Protein 6V5G (pdb70)

Solvent-accessible surface area: 5940 Å² total; per-residue (Å²): 182,111,98,60,100,40,143,138,76,11,40,107,110,31,122,75,69,60,105,104,98,108,68,68,2,126,120,112,35,116,135,74,148,181,109,83,56,103,43,111,138,75,13,43,105,111,40,135,72,67,40,102,103,99,115,68,66,2,124,118,111,37,115,135,77,149

Secondary structure (DSSP, 8-state):
-HHHHHHHHHHHHHHHHHHHHHHHHHHHTGGG-/-HHHHHHHHHHHHHHHHHHHHHHHHHHHTGGG-

Structure (mmCIF, N/CA/C/O backbone):
data_6V5G
#
_entry.id   6V5G
#
_cell.length_a   38.178
_cell.length_b   38.178
_cell.length_c   102.772
_cell.angle_alpha   90.000
_cell.angle_beta   90.000
_cell.angle_gamma   120.000
#
_symmetry.space_group_name_H-M   'H 3'
#
loop_
_entity.id
_entity.type
_entity.pdbx_description
1 polymer 'Coiled-coil Trimer with Ala:Leu:Lys Triad'
2 non-polymer 'PENTAETHYLENE GLYCOL'
3 water water
#
loop_
_atom_site.group_PDB
_atom_site.id
_atom_site.type_symbol
_atom_site.label_atom_id
_atom_site.label_alt_id
_atom_site.label_comp_id
_atom_site.label_asym_id
_atom_site.label_entity_id
_atom_site.label_seq_id
_atom_site.pdbx_PDB_ins_code
_atom_site.Cartn_x
_atom_site.Cartn_y
_atom_site.Cartn_z
_atom_site.occupancy
_atom_site.B_iso_or_equiv
_atom_site.auth_seq_id
_atom_site.auth_comp_id
_atom_site.auth_asym_id
_atom_site.auth_atom_id
_atom_site.pdbx_PDB_model_num
ATOM 4 N N . GLU A 1 2 ? 12.912 -14.962 -31.072 1.00 18.71 1 GLU A N 1
ATOM 5 C CA . GLU A 1 2 ? 13.960 -15.152 -30.074 1.00 20.84 1 GLU A CA 1
ATOM 6 C C . GLU A 1 2 ? 14.286 -13.898 -29.278 1.00 20.15 1 GLU A C 1
ATOM 7 O O . GLU A 1 2 ? 14.344 -13.933 -28.051 1.00 15.41 1 GLU A O 1
ATOM 13 N N . VAL A 1 3 ? 14.553 -12.796 -29.982 1.00 19.85 2 VAL A N 1
ATOM 14 C CA . VAL A 1 3 ? 14.954 -11.575 -29.289 1.00 19.30 2 VAL A CA 1
ATOM 15 C C . VAL A 1 3 ? 13.808 -11.059 -28.439 1.00 16.52 2 VAL A C 1
ATOM 16 O O . VAL A 1 3 ? 13.995 -10.695 -27.271 1.00 18.71 2 VAL A O 1
ATOM 20 N N . GLU A 1 4 ? 12.595 -11.055 -29.001 1.00 16.88 3 GLU A N 1
ATOM 21 C CA . GLU A 1 4 ? 11.425 -10.588 -28.269 1.00 18.21 3 GLU A CA 1
ATOM 22 C C . GLU A 1 4 ? 11.175 -11.434 -27.027 1.00 19.89 3 GLU A C 1
ATOM 23 O O . GLU A 1 4 ? 10.758 -10.916 -25.983 1.00 18.09 3 GLU A O 1
ATOM 29 N N . ALA A 1 5 ? 11.404 -12.745 -27.126 1.00 14.81 4 ALA A N 1
ATOM 30 C CA . ALA A 1 5 ? 11.273 -13.591 -25.946 1.00 13.29 4 ALA A CA 1
ATOM 31 C C . ALA A 1 5 ? 12.376 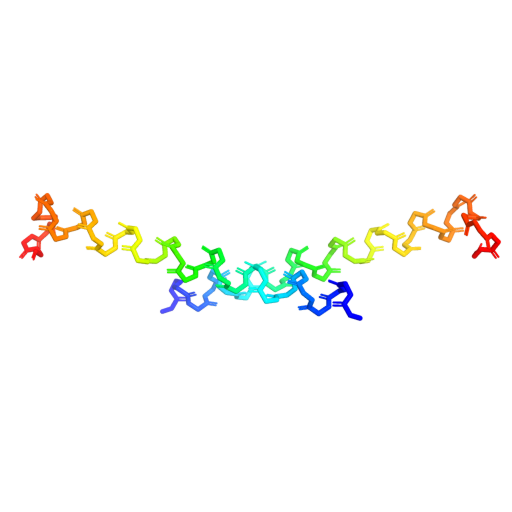-13.293 -24.938 1.00 12.14 4 ALA A C 1
ATOM 32 O O . ALA A 1 5 ? 12.141 -13.331 -23.727 1.00 11.83 4 ALA A O 1
ATOM 34 N N . LEU A 1 6 ? 13.590 -13.004 -25.415 1.00 11.13 5 LEU A N 1
ATOM 35 C CA . LEU A 1 6 ? 14.658 -12.642 -24.490 1.00 11.03 5 LEU A CA 1
ATOM 36 C C . LEU A 1 6 ? 14.376 -11.299 -23.827 1.00 11.06 5 LEU A C 1
ATOM 37 O O . LEU A 1 6 ? 14.697 -11.104 -22.651 1.00 9.09 5 LEU A O 1
ATOM 42 N N . GLU A 1 7 ? 13.798 -10.350 -24.570 1.00 12.21 6 GLU A N 1
ATOM 43 C CA . GLU A 1 7 ? 13.367 -9.106 -23.942 1.00 11.52 6 GLU A CA 1
ATOM 44 C C . GLU A 1 7 ? 12.439 -9.387 -22.777 1.00 10.92 6 GLU A C 1
ATOM 45 O O . GLU A 1 7 ? 12.553 -8.766 -21.715 1.00 9.77 6 GLU A O 1
ATOM 51 N N . LYS A 1 8 ? 11.502 -10.318 -22.961 1.00 9.18 7 LYS A N 1
ATOM 52 C CA . LYS A 1 8 ? 10.557 -10.611 -21.893 1.00 10.43 7 LYS A CA 1
ATOM 53 C C . LYS A 1 8 ? 11.265 -11.266 -20.713 1.00 9.39 7 LYS A C 1
ATOM 54 O O . LYS A 1 8 ? 11.007 -10.916 -19.558 1.00 10.17 7 LYS A O 1
ATOM 60 N N . LYS A 1 9 ? 12.148 -12.228 -20.987 1.00 7.99 8 LYS A N 1
ATOM 61 C CA . LYS A 1 9 ? 12.911 -12.853 -19.911 1.00 8.10 8 LYS A CA 1
ATOM 62 C C . LYS A 1 9 ? 13.754 -11.823 -19.180 1.00 8.64 8 LYS A C 1
ATOM 63 O O . LYS A 1 9 ? 13.879 -11.872 -17.953 1.00 7.73 8 LYS A O 1
ATOM 69 N N . VAL A 1 10 ? 14.350 -10.887 -19.922 1.00 7.19 9 VAL A N 1
ATOM 70 C CA . VAL A 1 10 ? 15.189 -9.879 -19.283 1.00 8.59 9 VAL A CA 1
ATOM 71 C C . VAL A 1 10 ? 14.336 -8.950 -18.434 1.00 8.55 9 VAL A C 1
ATOM 72 O O . VAL A 1 10 ? 14.729 -8.558 -17.333 1.00 8.06 9 VAL A O 1
ATOM 76 N N . ALA A 1 11 ? 13.144 -8.607 -18.922 1.00 8.76 10 ALA A N 1
ATOM 77 C CA . ALA A 1 11 ? 12.245 -7.758 -18.144 1.00 9.76 10 ALA A CA 1
ATOM 78 C C . ALA A 1 11 ? 11.797 -8.468 -16.875 1.00 11.00 10 ALA A C 1
ATOM 79 O O . ALA A 1 11 ? 11.718 -7.857 -15.802 1.00 9.51 10 ALA A O 1
ATOM 81 N N . ALA A 1 12 ? 11.510 -9.766 -16.975 1.00 10.83 11 ALA A N 1
ATOM 82 C CA . ALA A 1 12 ? 11.154 -10.526 -15.782 1.00 7.97 11 ALA A CA 1
ATOM 83 C C . ALA A 1 12 ? 12.305 -10.530 -14.788 1.00 8.95 11 ALA A C 1
ATOM 84 O O . ALA A 1 12 ? 12.098 -10.372 -13.581 1.00 9.12 11 ALA A O 1
ATOM 86 N N . LEU A 1 13 ? 13.530 -10.699 -15.281 1.00 7.96 12 LEU A N 1
ATOM 87 C CA . LEU A 1 13 ? 14.688 -10.665 -14.395 1.00 7.70 12 LEU A CA 1
ATOM 88 C C . LEU A 1 13 ? 14.833 -9.300 -13.741 1.00 7.22 12 LEU A C 1
ATOM 89 O O . LEU A 1 13 ? 15.158 -9.206 -12.555 1.00 7.71 12 LEU A O 1
ATOM 94 N N . GLU A 1 14 ? 14.628 -8.227 -14.510 1.00 6.31 13 GLU A N 1
ATOM 95 C CA . GLU A 1 14 ? 14.723 -6.889 -13.932 1.00 7.67 13 GLU A CA 1
ATOM 96 C C . GLU A 1 14 ? 13.702 -6.696 -12.814 1.00 8.41 13 GLU A C 1
ATOM 97 O O . GLU A 1 14 ? 14.010 -6.094 -11.777 1.00 6.31 13 GLU A O 1
ATOM 103 N N . LEU A 1 15 ? 12.481 -7.198 -13.000 1.00 9.29 14 LEU A N 1
ATOM 104 C CA . LEU A 1 15 ? 11.492 -7.107 -11.926 1.00 9.20 14 LEU A CA 1
ATOM 105 C C . LEU A 1 15 ? 11.911 -7.932 -10.718 1.00 8.12 14 LEU A C 1
ATOM 106 O O . LEU A 1 15 ? 11.789 -7.479 -9.575 1.00 9.41 14 LEU A O 1
ATOM 111 N N . LYS A 1 16 ? 12.404 -9.146 -10.956 1.00 9.75 15 LYS A N 1
ATOM 112 C CA . LYS A 1 16 ? 12.813 -10.002 -9.848 1.00 7.64 15 LYS A CA 1
ATOM 113 C C . LYS A 1 16 ? 14.012 -9.412 -9.127 1.00 9.13 15 LYS A C 1
ATOM 114 O O . LYS A 1 16 ? 14.101 -9.484 -7.901 1.00 9.21 15 LYS A O 1
ATOM 120 N N . VAL A 1 17 ? 14.961 -8.852 -9.873 1.00 8.13 16 VAL A N 1
ATOM 121 C CA . VAL A 1 17 ? 16.130 -8.267 -9.225 1.00 7.34 16 VAL A CA 1
ATOM 122 C C . VAL A 1 17 ? 15.720 -7.039 -8.429 1.00 9.72 16 VAL A C 1
ATOM 123 O O . VAL A 1 17 ? 16.205 -6.808 -7.320 1.00 7.68 16 VAL A O 1
ATOM 127 N N . 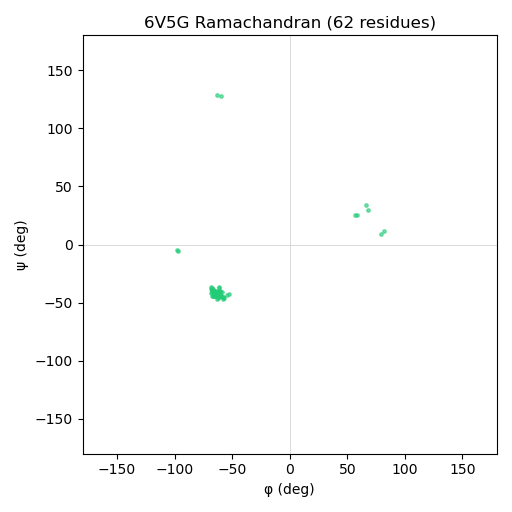GLN A 1 18 ? 14.820 -6.233 -8.988 1.00 6.76 17 GLN A N 1
ATOM 128 C CA . GLN A 1 18 ? 14.291 -5.082 -8.268 1.00 9.26 17 GLN A CA 1
ATOM 129 C C . GLN A 1 18 ? 13.649 -5.504 -6.953 1.00 8.92 17 GLN A C 1
ATOM 130 O O . GLN A 1 18 ? 13.858 -4.871 -5.909 1.00 8.97 17 GLN A O 1
ATOM 136 N N . LYS A 1 19 ? 12.831 -6.554 -6.994 1.00 7.56 18 LYS A N 1
ATOM 137 C CA . LYS A 1 19 ? 12.206 -7.030 -5.769 1.00 8.52 18 LYS A CA 1
ATOM 138 C C . LYS A 1 19 ? 13.253 -7.527 -4.782 1.00 8.70 18 LYS A C 1
ATOM 139 O O . LYS A 1 19 ? 13.169 -7.244 -3.583 1.00 9.00 18 LYS A O 1
ATOM 145 N N . LEU A 1 20 ? 14.256 -8.268 -5.271 1.00 6.22 19 LEU A N 1
ATOM 146 C CA . LEU A 1 20 ? 15.325 -8.721 -4.393 1.00 6.46 19 LEU A CA 1
ATOM 147 C C . LEU A 1 20 ? 16.069 -7.540 -3.782 1.00 7.68 19 LEU A C 1
ATOM 148 O O . LEU A 1 20 ? 16.415 -7.565 -2.600 1.00 8.61 19 LEU A O 1
ATOM 153 N N . GLU A 1 21 ? 16.345 -6.501 -4.576 1.00 8.57 20 GLU A N 1
ATOM 154 C CA . GLU A 1 21 ? 17.041 -5.345 -4.016 1.00 9.76 20 GLU A CA 1
ATOM 155 C C . GLU A 1 2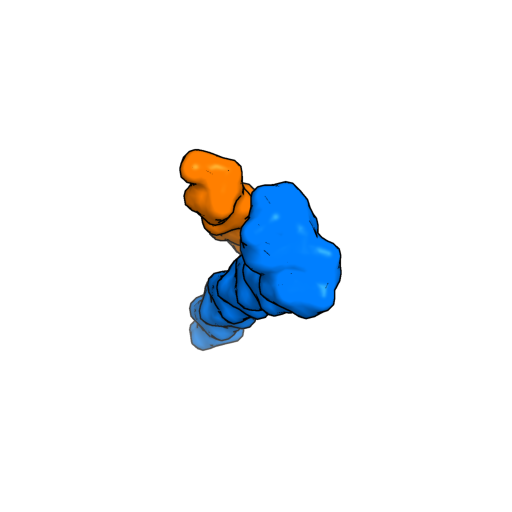1 ? 16.235 -4.718 -2.889 1.00 8.40 20 GLU A C 1
ATOM 156 O O . GLU A 1 21 ? 16.792 -4.348 -1.850 1.00 8.37 20 GLU A O 1
ATOM 162 N N . LYS A 1 22 ? 14.922 -4.573 -3.086 1.00 7.73 21 LYS A N 1
ATOM 163 C CA . LYS A 1 22 ? 14.071 -4.010 -2.046 1.00 8.22 21 LYS A CA 1
ATOM 164 C C . LYS A 1 22 ? 14.103 -4.870 -0.796 1.00 8.96 21 LYS A C 1
ATOM 165 O O . LYS A 1 22 ? 14.216 -4.358 0.322 1.00 9.21 21 LYS A O 1
ATOM 171 N N . LYS A 1 23 ? 13.990 -6.189 -0.971 1.00 7.17 22 LYS A N 1
ATOM 172 C CA . LYS A 1 23 ? 13.992 -7.078 0.178 1.00 7.07 22 LYS A CA 1
ATOM 173 C C . LYS A 1 23 ? 15.342 -7.049 0.878 1.00 8.53 22 LYS A C 1
ATOM 174 O O . LYS A 1 23 ? 15.410 -7.000 2.110 1.00 9.35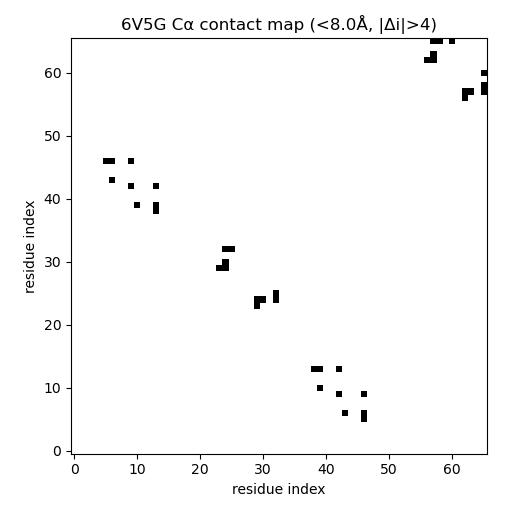 22 LYS A O 1
ATOM 180 N N . VAL A 1 24 ? 16.432 -7.099 0.109 1.00 8.73 23 VAL A N 1
ATOM 181 C CA . VAL A 1 24 ? 17.753 -7.115 0.733 1.00 7.72 23 VAL A CA 1
ATOM 182 C C . VAL A 1 24 ? 18.040 -5.789 1.423 1.00 8.80 23 VAL A C 1
ATOM 183 O O . VAL A 1 24 ? 18.596 -5.764 2.523 1.00 7.86 23 VAL A O 1
ATOM 187 N N . GLU A 1 25 ? 17.665 -4.664 0.798 1.00 8.06 24 GLU A N 1
ATOM 188 C CA . GLU A 1 25 ? 17.834 -3.382 1.473 1.00 8.57 24 GLU A CA 1
ATOM 189 C C . GLU A 1 25 ? 17.024 -3.339 2.758 1.00 8.91 24 GLU A C 1
ATOM 190 O O . GLU A 1 25 ? 17.492 -2.819 3.775 1.00 9.68 24 GLU A O 1
ATOM 196 N N . ALA A 1 26 ? 15.801 -3.874 2.728 1.00 9.81 25 ALA A N 1
ATOM 197 C CA . ALA A 1 26 ? 14.983 -3.904 3.938 1.00 10.58 25 ALA A CA 1
ATOM 198 C C . ALA A 1 26 ? 15.638 -4.755 5.020 1.00 11.86 25 ALA A C 1
ATOM 199 O O . ALA A 1 26 ? 15.640 -4.385 6.201 1.00 12.27 25 ALA A O 1
ATOM 201 N N . LEU A 1 27 ? 16.209 -5.898 4.634 1.00 11.13 26 LEU A N 1
ATOM 202 C CA . LEU A 1 27 ? 16.931 -6.715 5.602 1.00 10.55 26 LEU A CA 1
ATOM 203 C C . LEU A 1 27 ? 18.157 -5.985 6.130 1.00 11.38 26 LEU A C 1
ATOM 204 O O . LEU A 1 27 ? 18.439 -6.017 7.335 1.00 11.34 26 LEU A O 1
ATOM 209 N N . GLU A 1 28 ? 18.915 -5.343 5.239 1.00 10.01 27 GLU A N 1
ATOM 210 C CA . GLU A 1 28 ? 20.148 -4.688 5.658 1.00 11.62 27 GLU A CA 1
ATOM 211 C C . GLU A 1 28 ? 19.874 -3.535 6.606 1.00 12.46 27 GLU A C 1
ATOM 212 O O . GLU A 1 28 ? 20.625 -3.320 7.568 1.00 14.26 27 GLU A O 1
ATOM 218 N N . HIS A 1 29 ? 18.837 -2.753 6.325 1.00 12.73 28 HIS A N 1
ATOM 219 C CA . HIS A 1 29 ? 18.582 -1.521 7.062 1.00 12.20 28 HIS A CA 1
ATOM 220 C C . HIS A 1 29 ? 17.552 -1.687 8.163 1.00 13.07 28 HIS A C 1
ATOM 221 O O . HIS A 1 29 ? 17.326 -0.742 8.919 1.00 15.64 28 HIS A O 1
ATOM 228 N N . GLY A 1 30 ? 16.933 -2.859 8.276 1.00 13.92 29 GLY A N 1
ATOM 229 C CA . GLY A 1 30 ? 15.924 -3.068 9.295 1.00 14.29 29 GLY A CA 1
ATOM 230 C C . GLY A 1 30 ? 14.657 -2.276 9.080 1.00 14.38 29 GLY A C 1
ATOM 231 O O . GLY A 1 30 ? 13.982 -1.920 10.051 1.00 15.37 29 GLY A O 1
ATOM 232 N N . TRP A 1 31 ? 14.314 -1.989 7.826 1.00 12.46 30 TRP A N 1
ATOM 233 C CA . TRP A 1 31 ? 13.156 -1.155 7.545 1.00 12.82 30 TRP A CA 1
ATOM 234 C C . TRP A 1 31 ? 11.891 -1.777 8.117 1.00 14.73 30 TRP A C 1
ATOM 235 O O . TRP A 1 31 ? 11.581 -2.942 7.849 1.00 16.72 30 TRP A O 1
ATOM 246 N N . ASP A 1 32 ? 11.152 -0.979 8.889 1.00 14.25 31 ASP A N 1
ATOM 247 C CA . ASP A 1 32 ? 9.899 -1.417 9.491 1.00 16.27 31 ASP A CA 1
ATOM 248 C C . ASP A 1 32 ? 10.107 -2.661 10.341 1.00 13.71 31 ASP A C 1
ATOM 249 O O . ASP A 1 32 ? 9.185 -3.453 10.542 1.00 16.20 31 ASP A O 1
ATOM 254 N N . GLY A 1 33 ? 11.328 -2.840 10.843 1.00 15.73 32 GLY A N 1
ATOM 255 C CA . GLY A 1 33 ? 11.642 -3.987 11.668 1.00 15.72 32 GLY A CA 1
ATOM 256 C C . GLY A 1 33 ? 11.899 -5.266 10.908 1.00 18.81 32 GLY A C 1
ATOM 257 O O . GLY A 1 33 ? 12.003 -6.326 11.533 1.00 20.80 32 GLY A O 1
ATOM 258 N N . ARG A 1 34 ? 12.003 -5.210 9.586 1.00 15.93 33 ARG A N 1
ATOM 259 C CA . ARG A 1 34 ? 12.380 -6.386 8.808 1.00 18.39 33 ARG A CA 1
ATOM 260 C C . ARG A 1 34 ? 13.838 -6.778 9.066 1.00 18.36 33 ARG A C 1
ATOM 261 O O . ARG A 1 34 ? 14.608 -5.991 9.629 1.00 20.91 33 ARG A O 1
ATOM 272 N N . GLU B 1 2 ? -0.388 -7.307 -4.142 1.00 17.17 1 GLU B N 1
ATOM 273 C CA . GLU B 1 2 ? -1.052 -6.505 -5.166 1.00 19.71 1 GLU B CA 1
ATOM 274 C C . GLU B 1 2 ? -0.093 -5.603 -5.927 1.00 18.45 1 GLU B C 1
ATOM 275 O O . GLU B 1 2 ? -0.089 -5.590 -7.155 1.00 17.39 1 GLU B O 1
ATOM 281 N N . VAL B 1 3 ? 0.698 -4.816 -5.194 1.00 21.22 2 VAL B N 1
ATOM 282 C CA . VAL B 1 3 ? 1.596 -3.868 -5.848 1.00 17.50 2 VAL B CA 1
ATOM 283 C C . VAL B 1 3 ? 2.614 -4.609 -6.699 1.00 14.98 2 VAL B C 1
ATOM 284 O O . VAL B 1 3 ? 2.850 -4.254 -7.859 1.00 16.48 2 VAL B O 1
ATOM 288 N N . GLU B 1 4 ? 3.227 -5.659 -6.140 1.00 15.79 3 GLU B N 1
ATOM 289 C CA . GLU B 1 4 ? 4.214 -6.425 -6.895 1.00 17.95 3 GLU B CA 1
ATOM 290 C C . GLU B 1 4 ? 3.587 -7.045 -8.136 1.00 15.92 3 GLU B C 1
ATOM 291 O O . GLU B 1 4 ? 4.233 -7.145 -9.187 1.00 17.47 3 GLU B O 1
ATOM 297 N N . ALA B 1 5 ? 2.336 -7.482 -8.029 1.00 13.27 4 ALA B N 1
ATOM 298 C CA . ALA B 1 5 ? 1.647 -8.022 -9.193 1.00 15.59 4 ALA B CA 1
ATOM 299 C C . ALA B 1 5 ? 1.375 -6.935 -10.223 1.00 12.78 4 ALA B C 1
ATOM 300 O O . ALA B 1 5 ? 1.472 -7.180 -11.430 1.00 12.60 4 ALA B O 1
ATOM 302 N N . LEU B 1 6 ? 1.008 -5.735 -9.769 1.00 13.47 5 LEU B N 1
ATOM 303 C CA . LEU B 1 6 ? 0.794 -4.645 -10.713 1.00 11.89 5 LEU B CA 1
ATOM 304 C C . LEU B 1 6 ? 2.102 -4.235 -11.375 1.00 12.01 5 LEU B C 1
ATOM 305 O O . LEU B 1 6 ? 2.121 -3.913 -12.567 1.00 10.77 5 LEU B O 1
ATOM 310 N N . GLU B 1 7 ? 3.203 -4.227 -10.618 1.00 10.24 6 GLU B N 1
ATOM 311 C CA . GLU B 1 7 ? 4.506 -4.015 -11.237 1.00 11.57 6 GLU B CA 1
ATOM 312 C C . GLU B 1 7 ? 4.716 -4.988 -12.384 1.00 10.94 6 GLU B C 1
ATOM 313 O O . GLU B 1 7 ? 5.220 -4.611 -13.447 1.00 8.09 6 GLU B O 1
ATOM 319 N N . LYS B 1 8 ? 4.336 -6.250 -12.184 1.00 8.73 7 LYS B N 1
ATOM 320 C CA . LYS B 1 8 ? 4.523 -7.230 -13.246 1.00 11.39 7 LYS B CA 1
ATOM 321 C C . LYS B 1 8 ? 3.626 -6.918 -14.440 1.00 10.59 7 LYS B C 1
ATOM 322 O O . LYS B 1 8 ? 4.065 -6.990 -15.594 1.00 11.08 7 LYS B O 1
ATOM 328 N N . LYS B 1 9 ? 2.364 -6.581 -14.181 1.00 9.27 8 LYS B N 1
ATOM 329 C CA . LYS B 1 9 ? 1.471 -6.235 -15.280 1.00 8.94 8 LYS B CA 1
ATOM 330 C C . LYS B 1 9 ? 1.977 -5.005 -16.015 1.00 8.48 8 LYS B C 1
ATOM 331 O O . LYS B 1 9 ? 1.890 -4.924 -17.244 1.00 9.83 8 LYS B O 1
ATOM 337 N N . VAL B 1 10 ? 2.482 -4.020 -15.275 1.00 8.82 9 VAL B N 1
ATOM 338 C CA . VAL B 1 10 ? 2.952 -2.801 -15.920 1.00 7.93 9 VAL B CA 1
ATOM 339 C C . VAL B 1 10 ? 4.178 -3.101 -16.768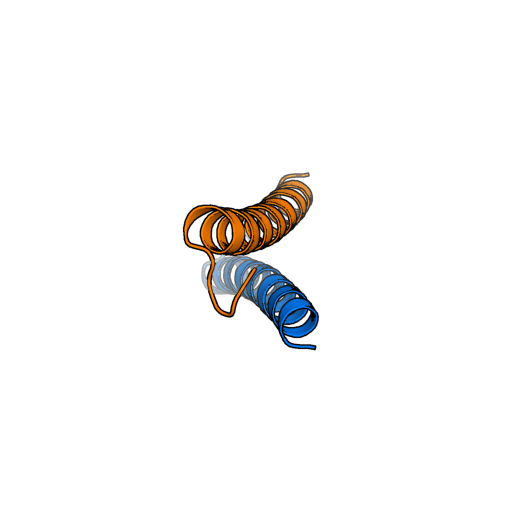 1.00 8.09 9 VAL B C 1
ATOM 340 O O . VAL B 1 10 ? 4.318 -2.592 -17.884 1.00 8.34 9 VAL B O 1
ATOM 344 N N . ALA B 1 11 ? 5.072 -3.957 -16.266 1.00 7.45 10 ALA B N 1
ATOM 345 C CA . ALA B 1 11 ? 6.250 -4.320 -17.052 1.00 9.84 10 ALA B CA 1
ATOM 346 C C . ALA B 1 11 ? 5.851 -5.066 -18.318 1.00 10.58 10 ALA B C 1
ATOM 347 O O . ALA B 1 11 ? 6.413 -4.828 -19.396 1.00 9.79 10 ALA B O 1
ATOM 349 N N . ALA B 1 12 ? 4.890 -5.983 -18.201 1.00 10.11 11 ALA B N 1
ATOM 350 C CA . ALA B 1 12 ? 4.372 -6.677 -19.375 1.00 8.74 11 ALA B CA 1
ATOM 351 C C . ALA B 1 12 ? 3.824 -5.679 -20.382 1.00 8.96 11 ALA B C 1
ATOM 352 O O . ALA B 1 12 ? 4.123 -5.756 -21.579 1.00 8.40 11 ALA B O 1
ATOM 354 N N . LEU B 1 13 ? 3.030 -4.718 -19.905 1.00 8.15 12 LEU B N 1
ATOM 355 C CA . LEU B 1 13 ? 2.512 -3.679 -20.788 1.00 8.12 12 LEU B CA 1
ATOM 356 C C . LEU B 1 13 ? 3.642 -2.891 -21.431 1.00 9.32 12 LEU B C 1
ATOM 357 O O . LEU B 1 13 ? 3.597 -2.596 -22.630 1.00 8.89 12 LEU B O 1
ATOM 362 N N . GLU B 1 14 ? 4.658 -2.522 -20.648 1.00 6.44 13 GLU B N 1
ATOM 363 C CA . GLU B 1 14 ? 5.762 -1.757 -21.213 1.00 7.78 13 GLU B CA 1
ATOM 364 C C . GLU B 1 14 ? 6.430 -2.526 -22.345 1.00 9.20 13 GLU B C 1
ATOM 365 O O . GLU B 1 14 ? 6.767 -1.949 -23.387 1.00 7.52 13 GLU B O 1
ATOM 371 N N . LEU B 1 15 ? 6.609 -3.837 -22.175 1.00 10.16 14 LEU B N 1
ATOM 372 C CA . LEU B 1 15 ? 7.181 -4.624 -23.261 1.00 8.46 14 LEU B CA 1
ATOM 373 C C . LEU B 1 15 ? 6.246 -4.668 -24.463 1.00 9.71 14 LEU B C 1
ATOM 374 O O . LEU B 1 15 ? 6.696 -4.552 -25.609 1.00 11.00 14 LEU B O 1
ATOM 379 N N . LYS B 1 16 ? 4.948 -4.863 -24.223 1.00 10.81 15 LYS B N 1
ATOM 380 C CA . LYS B 1 16 ? 4.001 -4.933 -25.332 1.00 8.64 15 LYS B CA 1
ATOM 381 C C . LYS B 1 16 ? 3.935 -3.604 -26.065 1.00 9.97 15 LYS B C 1
ATOM 382 O O . LYS B 1 16 ? 3.885 -3.566 -27.299 1.00 10.49 15 LYS B O 1
ATOM 388 N N . VAL B 1 17 ? 3.898 -2.503 -25.318 1.00 9.05 16 VAL B N 1
ATOM 389 C CA . VAL B 1 17 ? 3.853 -1.187 -25.947 1.00 7.00 16 VAL B CA 1
ATOM 390 C C . VAL B 1 17 ? 5.118 -0.941 -26.748 1.00 10.24 16 VAL B C 1
ATOM 391 O O . VAL B 1 17 ? 5.076 -0.388 -27.850 1.00 8.78 16 VAL B O 1
ATOM 395 N N . GLN B 1 18 ? 6.268 -1.310 -26.187 1.00 7.69 17 GLN B N 1
ATOM 396 C CA . GLN B 1 18 ? 7.525 -1.178 -26.909 1.00 9.52 17 GLN B CA 1
ATOM 397 C C . GLN B 1 18 ? 7.489 -1.956 -28.220 1.00 9.22 17 GLN B C 1
ATOM 398 O O . GLN B 1 18 ? 7.923 -1.458 -29.267 1.00 8.63 17 GLN B O 1
ATOM 404 N N . LYS B 1 19 ? 6.992 -3.195 -28.177 1.00 7.32 18 LYS B N 1
ATOM 405 C CA . LYS B 1 19 ? 6.895 -3.978 -29.404 1.00 8.32 18 LYS B CA 1
ATOM 406 C C . LYS B 1 19 ? 5.932 -3.328 -30.393 1.00 9.45 18 LYS B C 1
ATOM 407 O O . LYS B 1 19 ? 6.218 -3.259 -31.594 1.00 9.09 18 LYS B O 1
ATOM 413 N N . LEU B 1 20 ? 4.793 -2.820 -29.903 1.00 5.63 19 LEU B N 1
ATOM 414 C CA . LEU B 1 20 ? 3.879 -2.108 -30.787 1.00 8.04 19 LEU B CA 1
ATOM 415 C C . LEU B 1 20 ? 4.546 -0.884 -31.395 1.00 8.86 19 LEU B C 1
ATOM 416 O O . LEU B 1 20 ? 4.377 -0.608 -32.585 1.00 8.87 19 LEU B O 1
ATOM 421 N N . GLU B 1 21 ? 5.278 -0.116 -30.588 1.00 8.49 20 GLU B N 1
ATOM 422 C CA . GLU B 1 21 ? 5.937 1.069 -31.130 1.00 8.88 20 GLU B CA 1
ATOM 423 C C . GLU B 1 21 ? 6.867 0.687 -32.269 1.00 9.02 20 GLU B C 1
ATOM 424 O O . GLU B 1 21 ? 6.888 1.337 -33.321 1.00 8.43 20 GLU B O 1
ATOM 430 N N . LYS B 1 22 ? 7.659 -0.368 -32.071 1.00 7.93 21 LYS B N 1
ATOM 431 C CA . LYS B 1 22 ? 8.565 -0.804 -33.123 1.00 8.53 21 LYS B CA 1
ATOM 432 C C . LYS B 1 22 ? 7.794 -1.229 -34.361 1.00 8.86 21 LYS B C 1
ATOM 433 O O . LYS B 1 22 ? 8.159 -0.867 -35.485 1.00 9.34 21 LYS B O 1
ATOM 439 N N . LYS B 1 23 ? 6.714 -1.992 -34.174 1.00 8.26 22 LYS B N 1
ATOM 440 C CA . LYS B 1 23 ? 5.948 -2.449 -35.325 1.00 8.26 22 LYS B CA 1
ATOM 441 C C . LYS B 1 23 ? 5.299 -1.274 -36.038 1.00 8.64 22 LYS B C 1
ATOM 442 O O . LYS B 1 23 ? 5.307 -1.198 -37.272 1.00 9.15 22 LYS B O 1
ATOM 448 N N . VAL B 1 24 ? 4.746 -0.331 -35.273 1.00 9.71 23 VAL B N 1
ATOM 449 C CA .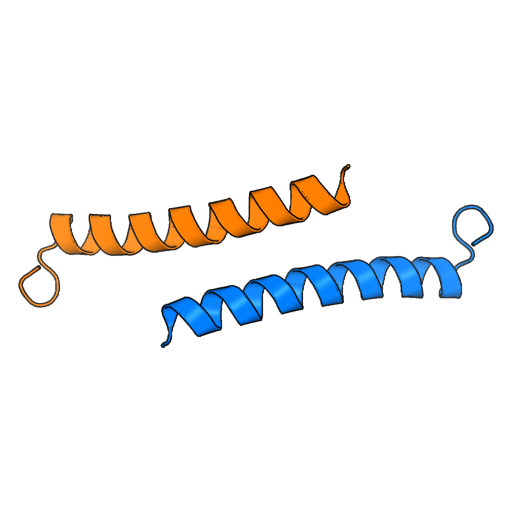 VAL B 1 24 ? 4.070 0.800 -35.896 1.00 8.85 23 VAL B CA 1
ATOM 450 C C . VAL B 1 24 ? 5.073 1.694 -36.613 1.00 8.57 23 VAL B C 1
ATOM 451 O O . VAL B 1 24 ? 4.810 2.173 -37.719 1.00 8.45 2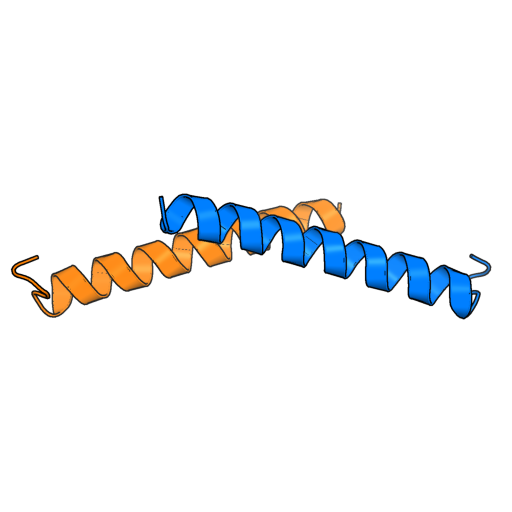3 VAL B O 1
ATOM 455 N N . GLU B 1 25 ? 6.235 1.944 -35.997 1.00 8.85 24 GLU B N 1
ATOM 456 C CA . GLU B 1 25 ? 7.253 2.733 -36.680 1.00 9.44 24 GLU B CA 1
ATOM 457 C C . GLU B 1 25 ? 7.685 2.054 -37.972 1.00 10.25 24 GLU B C 1
ATOM 458 O O . GLU B 1 25 ? 7.876 2.720 -38.995 1.00 10.73 24 GLU B O 1
ATOM 464 N N . ALA B 1 26 ? 7.840 0.726 -37.943 1.00 8.74 25 ALA B N 1
ATOM 465 C CA . ALA B 1 26 ? 8.202 -0.002 -39.159 1.00 10.49 25 ALA B CA 1
ATOM 466 C C . ALA B 1 26 ? 7.142 0.172 -40.242 1.00 11.70 25 ALA B C 1
ATOM 467 O O . ALA B 1 26 ? 7.471 0.396 -41.416 1.00 14.03 25 ALA B O 1
ATOM 469 N N . LEU B 1 27 ? 5.865 0.060 -39.870 1.00 10.60 26 LEU B N 1
ATOM 470 C CA . LEU B 1 27 ? 4.785 0.299 -40.822 1.00 9.28 26 LEU B CA 1
ATOM 471 C C . LEU B 1 27 ? 4.814 1.735 -41.335 1.00 11.46 26 LEU B C 1
ATOM 472 O O . LEU B 1 27 ? 4.663 1.983 -42.537 1.00 12.99 26 LEU B O 1
ATOM 477 N N . GLU B 1 28 ? 4.973 2.700 -40.432 1.00 9.09 27 GLU B N 1
ATOM 478 C CA . GLU B 1 28 ? 4.917 4.100 -40.844 1.00 11.54 27 GLU B CA 1
ATOM 479 C C . GLU B 1 28 ? 6.057 4.455 -41.781 1.00 14.97 27 GLU B C 1
ATOM 480 O O . GLU B 1 28 ? 5.865 5.221 -42.736 1.00 16.01 27 GLU B O 1
ATOM 486 N N . HIS B 1 29 ? 7.258 3.944 -41.503 1.00 12.90 28 HIS B N 1
ATOM 487 C CA . HIS B 1 29 ? 8.445 4.330 -42.250 1.00 11.68 28 HIS B CA 1
ATOM 488 C C . HIS B 1 29 ? 8.800 3.351 -43.351 1.00 15.28 28 HIS B C 1
ATOM 489 O O . HIS B 1 29 ? 9.711 3.639 -44.132 1.00 16.90 28 HIS B O 1
ATOM 496 N N . GLY B 1 30 ? 8.101 2.225 -43.443 1.00 13.84 29 GLY B N 1
ATOM 497 C CA . GLY B 1 30 ? 8.415 1.226 -44.453 1.00 15.24 29 GLY B CA 1
ATOM 498 C C . GLY B 1 30 ? 9.760 0.558 -44.258 1.00 15.84 29 GLY B C 1
ATOM 499 O O . GLY B 1 30 ? 10.426 0.211 -45.243 1.00 17.38 29 GLY B O 1
ATOM 500 N N . TRP B 1 31 ? 10.174 0.357 -43.010 1.00 11.78 30 TRP B N 1
ATOM 501 C CA . TRP B 1 31 ? 11.483 -0.223 -42.744 1.00 14.34 30 TRP B CA 1
ATOM 502 C C . TRP B 1 31 ? 11.582 -1.639 -43.295 1.00 17.30 30 TRP B C 1
ATOM 503 O O . TRP B 1 31 ? 10.742 -2.497 -43.003 1.00 18.15 30 TRP B O 1
ATOM 514 N N . ASP B 1 32 ? 12.639 -1.884 -44.065 1.00 15.44 31 ASP B N 1
ATOM 515 C CA . A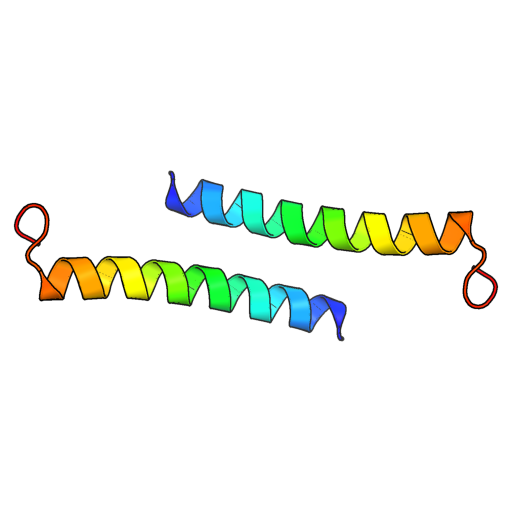SP B 1 32 ? 12.903 -3.198 -44.634 1.00 15.87 31 ASP B CA 1
ATOM 516 C C . ASP B 1 32 ? 11.747 -3.674 -45.496 1.00 14.02 31 ASP B C 1
ATOM 517 O O . ASP B 1 32 ? 11.546 -4.879 -45.667 1.00 16.67 31 ASP B O 1
ATOM 522 N N . GLY B 1 33 ? 10.983 -2.723 -46.030 1.00 16.77 32 GLY B N 1
ATOM 523 C CA . GLY B 1 33 ? 9.837 -3.034 -46.856 1.00 17.78 32 GLY B CA 1
ATOM 524 C C . GLY B 1 33 ? 8.589 -3.378 -46.086 1.00 19.02 32 GLY B C 1
ATOM 525 O O . GLY B 1 33 ? 7.622 -3.865 -46.684 1.00 18.93 32 GLY B O 1
ATOM 526 N N . ARG B 1 34 ? 8.579 -3.144 -44.780 1.00 17.53 33 ARG B N 1
ATOM 527 C CA . ARG B 1 34 ? 7.389 -3.371 -43.975 1.00 18.32 33 ARG B CA 1
ATOM 528 C C . ARG B 1 34 ? 6.346 -2.282 -44.203 1.00 19.74 33 ARG B C 1
ATOM 529 O O . ARG B 1 34 ? 5.145 -2.564 -44.227 1.00 25.47 33 ARG B O 1
#

Radius of gyration: 17.29 Å; Cα contacts (8 Å, |Δi|>4): 20; chains: 2; bounding box: 21×20×58 Å

B-factor: mean 15.56, std 7.48, range [4.86, 44.87]

Foldseek 3Di:
DVVVVVVVVVVVVVVVVVVVVVVVCVVVCVVND/DVVVVVVVVVVVVVVVVVVVVVVVCVVVCVVND

Sequence (66 aa):
EVEALEKKVAALELKVQKLEKKVEALEHGWDGREVEALEKKVAALELKVQKLEKKVEALEHGWDGR